Protein AF-A0A7J5ZHB3-F1 (afdb_monomer_lite)

pLDDT: mean 71.74, std 16.62, range [41.69, 96.12]

Structure (mmCIF, N/CA/C/O backbone):
data_AF-A0A7J5ZHB3-F1
#
_entry.id   AF-A0A7J5ZHB3-F1
#
loop_
_atom_site.group_PDB
_atom_site.id
_atom_site.type_symbol
_atom_site.label_atom_id
_atom_site.label_alt_id
_atom_site.label_comp_id
_atom_site.label_asym_id
_atom_site.label_entity_id
_atom_site.label_seq_id
_atom_site.pdbx_PDB_ins_code
_atom_site.Cartn_x
_atom_site.Cartn_y
_atom_site.Cartn_z
_atom_site.occupancy
_atom_site.B_iso_or_equiv
_atom_site.auth_seq_id
_atom_site.auth_comp_id
_atom_site.auth_asym_id
_atom_site.auth_atom_id
_atom_site.pdbx_PDB_model_num
ATOM 1 N N . MET A 1 1 ? -23.071 8.11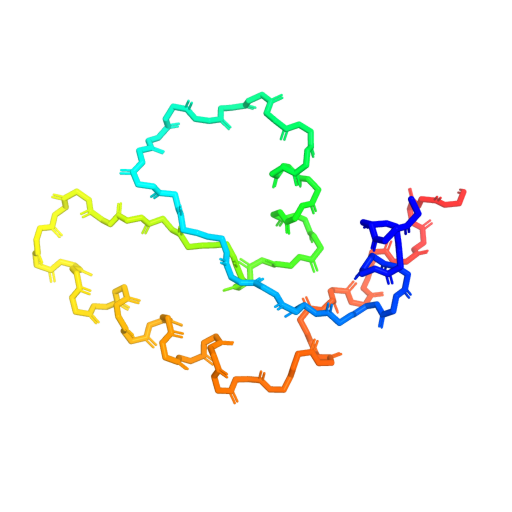5 3.122 1.00 46.97 1 MET A N 1
ATOM 2 C CA . MET A 1 1 ? -23.101 7.561 4.497 1.00 46.97 1 MET A CA 1
ATOM 3 C C . MET A 1 1 ? -22.181 6.350 4.676 1.00 46.97 1 MET A C 1
ATOM 5 O O . MET A 1 1 ? -21.357 6.398 5.574 1.00 46.97 1 MET A O 1
ATOM 9 N N . VAL A 1 2 ? -22.214 5.313 3.823 1.00 47.22 2 VAL A N 1
ATOM 10 C CA . VAL A 1 2 ? -21.331 4.122 3.975 1.00 47.22 2 VAL A CA 1
ATOM 11 C C . VAL A 1 2 ? -19.829 4.457 3.904 1.00 47.22 2 VAL A C 1
ATOM 13 O O . VAL A 1 2 ? -19.044 3.938 4.687 1.00 47.22 2 VAL A O 1
ATOM 16 N N . GLN A 1 3 ? -19.423 5.392 3.036 1.00 49.94 3 GLN A N 1
ATOM 17 C CA . GLN A 1 3 ? -18.017 5.822 2.948 1.00 49.94 3 GLN A CA 1
ATOM 18 C C . GLN A 1 3 ? -17.526 6.620 4.172 1.00 49.94 3 GLN A C 1
ATOM 20 O O . GLN A 1 3 ? -16.330 6.620 4.435 1.00 49.94 3 GLN A O 1
ATOM 25 N N . GLN A 1 4 ? -18.425 7.278 4.919 1.00 52.50 4 GLN A N 1
ATOM 26 C CA . GLN A 1 4 ? -18.083 7.975 6.169 1.00 52.50 4 GLN A CA 1
ATOM 27 C C . GLN A 1 4 ? -17.960 6.997 7.341 1.00 52.50 4 GLN A C 1
ATOM 29 O O . GLN A 1 4 ? -17.068 7.156 8.160 1.00 52.50 4 GLN A O 1
ATOM 34 N N . ARG A 1 5 ? -18.780 5.939 7.372 1.00 46.59 5 ARG A N 1
ATOM 35 C CA . ARG A 1 5 ? -18.720 4.885 8.400 1.00 46.59 5 ARG A CA 1
ATOM 36 C C . ARG A 1 5 ? -17.378 4.149 8.436 1.00 46.59 5 ARG A C 1
ATOM 38 O O . ARG A 1 5 ? -16.852 3.909 9.510 1.00 46.59 5 ARG A O 1
ATOM 45 N N . LEU A 1 6 ? -16.786 3.888 7.268 1.00 52.28 6 LEU A N 1
ATOM 46 C CA . LEU A 1 6 ? -15.450 3.283 7.150 1.00 52.28 6 LEU A CA 1
ATOM 47 C C . LEU A 1 6 ? -14.312 4.185 7.664 1.00 52.28 6 LEU A C 1
ATOM 49 O O . LEU A 1 6 ? -13.265 3.680 8.051 1.00 52.28 6 LEU A O 1
ATOM 53 N N . LEU A 1 7 ? -14.503 5.509 7.649 1.00 54.34 7 LEU A N 1
ATOM 54 C CA . LEU A 1 7 ? -13.560 6.479 8.221 1.00 54.34 7 LEU A CA 1
ATOM 55 C C . LEU A 1 7 ? -13.792 6.672 9.732 1.00 54.34 7 LEU A C 1
ATOM 57 O O . LEU A 1 7 ? -12.828 6.823 10.477 1.00 54.34 7 LEU A O 1
ATOM 61 N N . ASP A 1 8 ? -15.047 6.634 10.187 1.00 51.44 8 ASP A N 1
ATOM 62 C CA . ASP A 1 8 ? -15.419 6.759 11.606 1.00 51.44 8 ASP A CA 1
ATOM 63 C C . ASP A 1 8 ? -14.998 5.541 12.440 1.00 51.44 8 ASP A C 1
ATOM 65 O O . ASP A 1 8 ? -14.554 5.688 13.576 1.00 51.44 8 ASP A O 1
ATOM 69 N N . GLU A 1 9 ? -15.109 4.331 11.887 1.00 54.53 9 GLU A N 1
ATOM 70 C CA . GLU A 1 9 ? -14.808 3.093 12.620 1.00 54.53 9 GLU A CA 1
ATOM 71 C C . GLU A 1 9 ? -13.299 2.824 12.753 1.00 54.53 9 GLU A C 1
ATOM 73 O O . GLU A 1 9 ? -12.910 1.895 13.455 1.00 54.53 9 GLU A O 1
ATOM 78 N N . LYS A 1 10 ? -12.434 3.641 12.126 1.00 57.12 10 LYS A N 1
ATOM 79 C CA . LYS A 1 10 ? -10.968 3.456 12.080 1.00 57.12 10 LYS A CA 1
ATOM 80 C C . LYS A 1 10 ? -10.525 2.071 11.574 1.00 57.12 10 LYS A C 1
ATOM 82 O O . LYS A 1 10 ? -9.403 1.645 11.838 1.00 57.12 10 LYS A O 1
ATOM 87 N N . VAL A 1 11 ? -11.395 1.364 10.848 1.00 58.69 11 VAL A N 1
ATOM 88 C CA . VAL A 1 11 ? -11.124 0.029 10.308 1.00 58.69 11 VAL A CA 1
ATOM 89 C C . VAL A 1 11 ? -10.835 0.140 8.821 1.00 58.69 11 VAL A C 1
ATOM 91 O O . VAL A 1 11 ? -11.687 0.507 8.010 1.00 58.69 11 VAL A O 1
ATOM 94 N N . ASP A 1 12 ? -9.617 -0.231 8.453 1.00 61.72 12 ASP A N 1
ATOM 95 C CA . ASP A 1 12 ? -9.155 -0.212 7.074 1.00 61.72 12 ASP A CA 1
ATOM 96 C C . ASP A 1 12 ? -9.713 -1.409 6.275 1.00 61.72 12 ASP A C 1
ATOM 98 O O . ASP A 1 12 ? -9.038 -2.393 6.012 1.00 61.72 12 ASP A O 1
ATOM 102 N N . ALA A 1 13 ? -10.992 -1.368 5.891 1.00 68.38 13 ALA A N 1
ATOM 103 C CA . ALA A 1 13 ? -11.669 -2.524 5.278 1.00 68.38 13 ALA A CA 1
ATOM 104 C C . ALA A 1 13 ? -11.292 -2.811 3.805 1.00 68.38 13 ALA A C 1
ATOM 106 O O . ALA A 1 13 ? -11.876 -3.695 3.179 1.00 68.38 13 ALA A O 1
ATOM 107 N N . ALA A 1 14 ? -10.378 -2.042 3.206 1.00 76.25 14 ALA A N 1
ATOM 108 C CA . ALA A 1 14 ? -9.999 -2.213 1.804 1.00 76.25 14 ALA A CA 1
ATOM 109 C C . ALA A 1 14 ? -8.553 -1.789 1.548 1.00 76.25 14 ALA A C 1
ATOM 111 O O . ALA A 1 14 ? -8.095 -0.800 2.116 1.00 76.25 14 ALA A O 1
ATOM 112 N N . ILE A 1 15 ? -7.888 -2.463 0.607 1.00 81.81 15 ILE A N 1
ATOM 113 C CA . ILE A 1 15 ? -6.552 -2.112 0.108 1.00 81.81 15 ILE A CA 1
ATOM 114 C C . ILE A 1 15 ? -6.691 -1.459 -1.267 1.00 81.81 15 ILE A C 1
ATOM 116 O O . ILE A 1 15 ? -7.370 -1.980 -2.151 1.00 81.81 15 ILE A O 1
ATOM 120 N N . LEU A 1 16 ? -6.035 -0.319 -1.457 1.00 84.00 16 LEU A N 1
ATOM 121 C CA . LEU A 1 16 ? -6.020 0.435 -2.701 1.00 84.00 16 LEU A CA 1
ATOM 122 C C . LEU A 1 16 ? -4.711 0.196 -3.456 1.00 84.00 16 LEU A C 1
ATOM 124 O O . LEU A 1 16 ? -3.637 0.537 -2.964 1.00 84.00 16 LEU A O 1
ATOM 128 N N . VAL A 1 17 ? -4.813 -0.342 -4.673 1.00 89.19 17 VAL A N 1
ATOM 129 C CA . VAL A 1 17 ? -3.665 -0.583 -5.558 1.00 89.19 17 VAL A CA 1
ATOM 130 C C . VAL A 1 17 ? -3.623 0.473 -6.662 1.00 89.19 17 VAL A C 1
ATOM 132 O O . VAL A 1 17 ? -4.548 0.586 -7.463 1.00 89.19 17 VAL A O 1
ATOM 135 N N . LEU A 1 18 ? -2.536 1.242 -6.717 1.00 88.12 18 LEU A N 1
ATOM 136 C CA . LEU A 1 18 ? -2.271 2.236 -7.757 1.00 88.12 18 LEU A CA 1
ATOM 137 C C . LEU A 1 18 ? -1.478 1.585 -8.890 1.00 88.12 18 LEU A C 1
ATOM 139 O O . LEU A 1 18 ? -0.293 1.309 -8.730 1.00 88.12 18 LEU A O 1
ATOM 143 N N . LEU A 1 19 ? -2.126 1.339 -10.027 1.00 88.50 19 LEU A N 1
ATOM 144 C CA . LEU A 1 19 ? -1.478 0.717 -11.189 1.00 88.50 19 LEU A CA 1
ATOM 145 C C . LEU A 1 19 ? -0.627 1.697 -12.010 1.00 88.50 19 LEU A C 1
ATOM 147 O O . LEU A 1 19 ? 0.283 1.269 -12.713 1.00 88.50 19 LEU A O 1
ATOM 151 N N . ASP A 1 20 ? -0.899 2.997 -11.895 1.00 82.62 20 ASP A N 1
ATOM 152 C CA . ASP A 1 20 ? -0.151 4.056 -12.571 1.00 82.62 20 ASP A CA 1
ATOM 153 C C . ASP A 1 20 ? 0.046 5.265 -11.639 1.00 82.62 20 ASP A C 1
ATOM 155 O O . ASP A 1 20 ? -0.672 5.443 -10.651 1.00 82.62 20 ASP A O 1
ATOM 159 N N . GLU A 1 21 ? 1.028 6.108 -11.945 1.00 69.50 21 GLU A N 1
ATOM 160 C CA . GLU A 1 21 ? 1.424 7.275 -11.147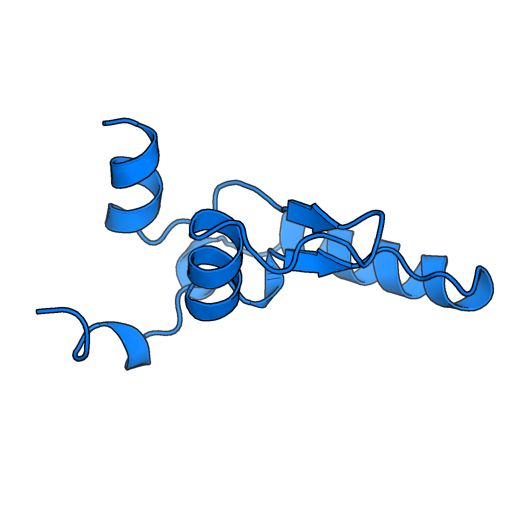 1.00 69.50 21 GLU A CA 1
ATOM 161 C C . GLU A 1 21 ? 0.457 8.465 -11.306 1.00 69.50 21 GLU A C 1
ATOM 163 O O . GLU A 1 21 ? 0.480 9.403 -10.506 1.00 69.50 21 GLU A O 1
ATOM 168 N N . MET A 1 22 ? -0.438 8.432 -12.299 1.00 63.19 22 MET A N 1
ATOM 169 C CA . MET A 1 22 ? -1.291 9.563 -12.683 1.00 63.19 22 MET A CA 1
ATOM 170 C C . MET A 1 22 ? -2.577 9.717 -11.848 1.00 63.19 22 MET A C 1
ATOM 172 O O . MET A 1 22 ? -3.650 9.974 -12.388 1.00 63.19 22 MET A O 1
ATOM 176 N N . PHE A 1 23 ? -2.486 9.651 -10.515 1.00 65.50 23 PHE A N 1
ATOM 177 C CA . PHE A 1 23 ? -3.625 9.962 -9.628 1.00 65.50 23 PHE A CA 1
ATOM 178 C C . PHE A 1 23 ? -3.380 11.111 -8.630 1.00 65.50 23 PHE A C 1
ATOM 180 O O . PHE A 1 23 ? -3.666 10.966 -7.441 1.00 65.50 23 PHE A O 1
ATOM 187 N N . PRO A 1 24 ? -2.887 12.295 -9.044 1.00 61.22 24 PRO A N 1
ATOM 188 C CA . PRO A 1 24 ? -2.501 13.329 -8.081 1.00 61.22 24 PRO A CA 1
ATOM 189 C C . PRO A 1 24 ? -3.672 14.039 -7.368 1.00 61.22 24 PRO A C 1
ATOM 191 O O . PRO A 1 24 ? -3.447 14.680 -6.341 1.00 61.22 24 PRO A O 1
ATOM 194 N N . LYS A 1 25 ? -4.919 13.955 -7.866 1.00 65.12 25 LYS A N 1
ATOM 195 C CA . LYS A 1 25 ? -5.988 14.908 -7.477 1.00 65.12 25 LYS A CA 1
ATOM 196 C C . LYS A 1 25 ? -7.248 14.319 -6.836 1.00 65.12 25 LYS A C 1
ATOM 198 O O . LYS A 1 25 ? -8.188 15.062 -6.558 1.00 65.12 25 LYS A O 1
ATOM 203 N N . LEU A 1 26 ? -7.294 13.019 -6.55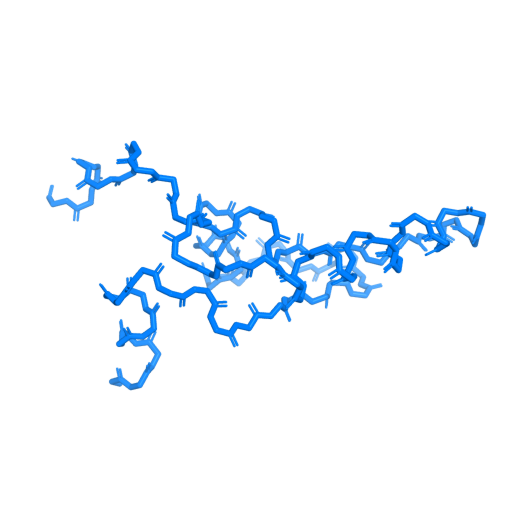0 1.00 74.75 26 LEU A N 1
ATOM 204 C CA . LEU A 1 26 ? -8.443 12.449 -5.844 1.00 74.75 26 LEU A CA 1
ATOM 205 C C . LEU A 1 26 ? -8.311 12.730 -4.343 1.00 74.75 26 LEU A C 1
ATOM 207 O O . LEU A 1 26 ? -7.481 12.123 -3.667 1.00 74.75 26 LEU A O 1
ATOM 211 N N . LYS A 1 27 ? -9.151 13.634 -3.815 1.00 74.94 27 LYS A N 1
ATOM 212 C CA . LYS A 1 27 ? -9.215 13.970 -2.376 1.00 74.94 27 LYS A CA 1
ATOM 213 C C . LYS A 1 27 ? -9.289 12.716 -1.494 1.00 74.94 27 LYS A C 1
ATOM 215 O O . LYS A 1 27 ? -8.630 12.640 -0.465 1.00 74.94 27 LYS A O 1
ATOM 220 N N . TYR A 1 28 ? -10.019 11.700 -1.953 1.00 75.31 28 TYR A N 1
ATOM 221 C CA . TYR A 1 28 ? -10.126 10.402 -1.289 1.00 75.31 28 TYR A CA 1
ATOM 222 C C . TYR A 1 28 ? -8.786 9.658 -1.164 1.00 75.31 28 TYR A C 1
ATOM 224 O O . TYR A 1 28 ? -8.465 9.135 -0.100 1.00 75.31 28 TYR A O 1
ATOM 232 N N . LEU A 1 29 ? -7.970 9.647 -2.223 1.00 76.69 29 LEU A N 1
ATOM 233 C CA . LEU A 1 29 ? -6.654 9.006 -2.200 1.00 76.69 29 LEU A CA 1
ATOM 234 C C . LEU A 1 29 ? -5.708 9.718 -1.228 1.00 76.69 29 LEU A C 1
ATOM 236 O O . LEU A 1 29 ? -4.967 9.063 -0.500 1.00 76.69 29 LEU A O 1
ATOM 240 N N . GLN A 1 30 ? -5.734 11.053 -1.205 1.00 79.06 30 GLN A N 1
ATOM 241 C CA . GLN A 1 30 ? -4.922 11.842 -0.275 1.00 79.06 30 GLN A CA 1
ATOM 242 C C . GLN A 1 30 ? -5.313 11.571 1.180 1.00 79.06 30 GLN A C 1
ATOM 244 O O . GLN A 1 30 ? -4.438 11.423 2.030 1.00 79.06 30 GLN A O 1
ATOM 249 N N . LEU A 1 31 ? -6.616 11.462 1.446 1.00 76.38 31 LEU A N 1
ATOM 250 C CA . LEU A 1 31 ? -7.149 11.129 2.761 1.00 76.38 31 LEU A CA 1
ATOM 251 C C . LEU A 1 31 ? -6.689 9.734 3.209 1.00 76.38 31 LEU A C 1
ATOM 253 O O . LEU A 1 31 ? -6.103 9.599 4.280 1.00 76.38 31 LEU A O 1
ATOM 257 N N . ARG A 1 32 ? -6.841 8.713 2.355 1.00 75.75 32 ARG A N 1
ATOM 258 C CA . ARG A 1 32 ? -6.370 7.352 2.655 1.00 75.75 32 ARG A CA 1
ATOM 259 C C . ARG A 1 32 ? -4.863 7.267 2.859 1.00 75.75 32 ARG A C 1
ATOM 261 O O . ARG A 1 32 ? -4.424 6.661 3.821 1.00 75.75 32 ARG A O 1
ATOM 268 N N . LYS A 1 33 ? -4.052 7.938 2.036 1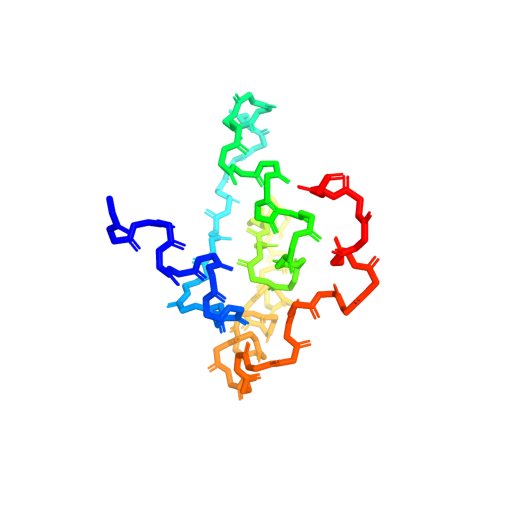.00 76.88 33 LYS A N 1
ATOM 269 C CA . LYS A 1 33 ? -2.593 7.980 2.251 1.00 76.88 33 LYS A CA 1
ATOM 270 C C . LYS A 1 33 ? -2.201 8.560 3.614 1.00 76.88 33 LYS A C 1
ATOM 272 O O . LYS A 1 33 ? -1.125 8.238 4.104 1.00 76.88 33 LYS A O 1
ATOM 277 N N . ARG A 1 34 ? -3.019 9.440 4.202 1.00 75.50 34 ARG A N 1
ATOM 278 C CA . ARG A 1 34 ? -2.754 10.014 5.530 1.00 75.50 34 ARG A CA 1
ATOM 279 C C . ARG A 1 34 ? -3.190 9.092 6.660 1.00 75.50 34 ARG A C 1
ATOM 281 O O . ARG A 1 34 ? -2.440 8.952 7.617 1.00 75.50 34 ARG A O 1
ATOM 288 N N . LEU A 1 35 ? -4.374 8.502 6.541 1.00 70.00 35 LEU A N 1
ATOM 289 C CA . LEU A 1 35 ? -5.009 7.736 7.615 1.00 70.00 35 LEU A CA 1
ATOM 290 C C . LEU A 1 35 ? -4.589 6.264 7.638 1.00 70.00 35 LEU A C 1
ATOM 292 O O . LEU A 1 35 ? -4.597 5.650 8.691 1.00 70.00 35 LEU A O 1
ATOM 296 N N . CYS A 1 36 ? -4.215 5.732 6.478 1.00 71.81 36 CYS A N 1
ATOM 297 C CA . CYS A 1 36 ? -4.236 4.313 6.155 1.00 71.81 36 CYS A CA 1
ATOM 298 C C . CYS A 1 36 ? -3.009 3.962 5.286 1.00 71.81 36 CYS A C 1
ATOM 300 O O . CYS A 1 36 ? -3.128 3.473 4.161 1.00 71.81 36 CYS A O 1
ATOM 302 N N . LYS A 1 37 ? -1.804 4.334 5.746 1.00 69.44 37 LYS A N 1
ATOM 303 C CA . LYS A 1 37 ? -0.576 4.341 4.920 1.00 69.44 37 LYS A CA 1
ATOM 304 C C . LYS A 1 37 ? -0.254 2.976 4.306 1.00 69.44 37 LYS A C 1
ATOM 306 O O . LYS A 1 37 ? 0.120 2.929 3.135 1.00 69.44 37 LYS A O 1
ATOM 311 N N . ASP A 1 38 ? -0.437 1.889 5.053 1.00 74.25 38 ASP A N 1
ATOM 312 C CA . ASP A 1 38 ? -0.061 0.548 4.585 1.00 74.25 38 ASP A CA 1
ATOM 313 C C . ASP A 1 38 ? -1.126 -0.116 3.699 1.00 74.25 38 ASP A C 1
ATOM 315 O O . ASP A 1 38 ? -0.821 -1.078 2.993 1.00 74.25 38 ASP A O 1
ATOM 319 N N . SER A 1 39 ? -2.353 0.416 3.659 1.00 78.06 39 SER A N 1
ATOM 320 C CA . SER A 1 39 ? -3.407 -0.068 2.757 1.00 78.06 39 SER A CA 1
ATOM 321 C C . SER A 1 39 ? -3.406 0.632 1.396 1.00 78.06 39 SER A C 1
ATOM 323 O O . SER A 1 39 ? -4.257 0.341 0.556 1.00 78.06 39 SER A O 1
ATOM 325 N N . VAL A 1 40 ? -2.445 1.526 1.128 1.00 84.56 40 VAL A N 1
ATOM 326 C CA . VAL A 1 40 ? -2.239 2.134 -0.195 1.00 84.56 40 VAL A CA 1
ATOM 327 C C . VAL A 1 40 ? -0.930 1.629 -0.799 1.00 84.56 40 VAL A C 1
ATOM 329 O O . VAL A 1 40 ? 0.159 2.034 -0.399 1.00 84.56 40 VAL A O 1
ATOM 332 N N . LEU A 1 41 ? -1.030 0.770 -1.813 1.00 89.06 41 LEU A N 1
ATOM 333 C CA . LEU A 1 41 ? 0.114 0.145 -2.477 1.00 89.06 41 LEU A CA 1
ATOM 334 C C . LEU A 1 41 ? 0.249 0.641 -3.917 1.00 89.06 41 LEU A C 1
ATOM 336 O O . LEU A 1 41 ? -0.730 0.699 -4.654 1.00 89.06 41 LEU A O 1
ATOM 340 N N . SER A 1 42 ? 1.471 0.945 -4.351 1.00 90.06 42 SER A N 1
ATOM 341 C CA . SER A 1 42 ? 1.761 1.270 -5.753 1.00 90.06 42 SER A CA 1
ATOM 342 C C . SER A 1 42 ? 2.315 0.057 -6.488 1.00 90.06 42 SER A C 1
ATOM 344 O O . SER A 1 42 ? 3.218 -0.617 -5.987 1.00 90.06 42 SER A O 1
ATOM 346 N N . TRP A 1 43 ? 1.809 -0.194 -7.691 1.00 92.25 43 TRP A N 1
ATOM 347 C CA . TRP A 1 43 ? 2.323 -1.233 -8.567 1.00 92.25 43 TRP A CA 1
ATOM 348 C C . TRP A 1 43 ? 3.716 -0.850 -9.084 1.00 92.25 43 TRP A C 1
ATOM 350 O O . TRP A 1 43 ? 3.897 0.241 -9.634 1.00 92.25 43 TRP A O 1
ATOM 360 N N . PRO A 1 44 ? 4.731 -1.711 -8.911 1.00 93.12 44 PRO A N 1
ATOM 361 C CA . PRO A 1 44 ? 6.078 -1.385 -9.339 1.00 93.12 44 PRO A CA 1
ATOM 362 C C . PRO A 1 44 ? 6.215 -1.505 -10.861 1.00 93.12 44 PRO A C 1
ATOM 364 O O . PRO A 1 44 ? 5.924 -2.548 -11.445 1.00 93.12 44 PRO A O 1
ATOM 367 N N . ARG A 1 45 ? 6.772 -0.467 -11.499 1.00 91.56 45 ARG A N 1
ATOM 368 C CA . ARG A 1 45 ? 7.154 -0.508 -12.925 1.00 91.56 45 ARG A CA 1
ATOM 369 C C . ARG A 1 45 ? 8.262 -1.521 -13.213 1.00 91.56 45 ARG A C 1
ATOM 371 O O . ARG A 1 45 ? 8.310 -2.086 -14.297 1.00 91.56 45 ARG A O 1
ATOM 378 N N . ASN A 1 46 ? 9.154 -1.750 -12.247 1.00 93.88 46 ASN A N 1
ATOM 379 C CA . ASN A 1 46 ? 10.219 -2.741 -12.359 1.00 93.88 46 ASN A CA 1
ATOM 380 C C . ASN A 1 46 ? 9.669 -4.149 -12.045 1.00 93.88 46 ASN A C 1
ATOM 382 O O . ASN A 1 46 ? 9.315 -4.398 -10.888 1.00 93.88 46 ASN A O 1
ATOM 386 N N . PRO A 1 47 ? 9.671 -5.097 -13.003 1.00 94.19 47 PRO A N 1
ATOM 387 C CA . PRO A 1 47 ? 9.174 -6.455 -12.775 1.00 94.19 47 PRO A CA 1
ATOM 388 C C . PRO A 1 47 ? 9.877 -7.178 -11.622 1.00 94.19 47 PRO A C 1
ATOM 390 O O . PRO A 1 47 ? 9.249 -7.929 -10.881 1.00 94.19 47 PRO A O 1
ATOM 393 N N . ARG A 1 48 ? 11.166 -6.894 -11.389 1.00 95.88 48 ARG A N 1
ATOM 394 C CA . ARG A 1 48 ? 11.939 -7.496 -10.287 1.00 95.88 48 ARG A CA 1
ATOM 395 C C . ARG A 1 48 ? 11.445 -7.075 -8.902 1.00 95.88 48 ARG A C 1
ATOM 397 O O . ARG A 1 48 ? 11.728 -7.761 -7.927 1.00 95.88 48 ARG A O 1
ATOM 404 N N . ALA A 1 49 ? 10.710 -5.968 -8.805 1.00 94.00 49 ALA A N 1
ATOM 405 C CA . ALA A 1 49 ? 10.120 -5.489 -7.558 1.00 94.00 49 ALA A CA 1
ATOM 406 C C . ALA A 1 49 ? 8.682 -6.003 -7.329 1.00 94.00 49 ALA A C 1
ATOM 408 O O . ALA A 1 49 ? 8.142 -5.821 -6.238 1.00 94.00 49 ALA A O 1
ATOM 409 N N . GLN A 1 50 ? 8.060 -6.682 -8.301 1.00 95.06 50 GLN A N 1
ATOM 410 C CA . GLN A 1 50 ? 6.711 -7.249 -8.149 1.00 95.06 50 GLN A CA 1
ATOM 411 C C . GLN A 1 50 ? 6.597 -8.293 -7.022 1.00 95.06 50 GLN A C 1
ATOM 413 O O . GLN A 1 50 ? 5.605 -8.254 -6.295 1.00 95.06 50 GLN A O 1
ATOM 418 N N . PRO A 1 51 ? 7.585 -9.179 -6.772 1.00 96.12 51 PRO A N 1
ATOM 419 C CA . PRO A 1 51 ? 7.518 -10.091 -5.627 1.00 96.12 51 PRO A CA 1
ATOM 420 C C . PRO A 1 51 ? 7.404 -9.357 -4.283 1.00 96.12 51 PRO A C 1
ATOM 422 O O . PRO A 1 51 ? 6.657 -9.783 -3.401 1.00 96.12 51 PRO A O 1
ATOM 425 N N . LEU A 1 52 ? 8.089 -8.215 -4.142 1.00 93.56 52 LEU A N 1
ATOM 426 C CA . LEU A 1 52 ? 7.992 -7.374 -2.949 1.00 93.56 52 LEU A CA 1
ATOM 427 C C . LEU A 1 52 ? 6.600 -6.745 -2.818 1.00 93.56 52 LEU A C 1
ATOM 429 O O . LEU A 1 52 ? 6.061 -6.704 -1.713 1.00 93.56 52 LEU A O 1
ATOM 433 N N . PHE A 1 53 ? 6.005 -6.296 -3.927 1.00 94.19 53 PHE A N 1
ATOM 434 C CA . PHE A 1 53 ? 4.622 -5.814 -3.942 1.00 94.19 53 PHE A CA 1
ATOM 435 C C . PHE A 1 53 ? 3.657 -6.881 -3.411 1.00 94.19 53 PHE A C 1
ATOM 437 O O . PHE A 1 53 ? 2.899 -6.611 -2.482 1.00 94.19 53 PHE A O 1
ATOM 444 N N . TRP A 1 54 ? 3.740 -8.113 -3.920 1.00 94.25 54 TRP A N 1
ATOM 445 C CA . TRP A 1 54 ? 2.875 -9.208 -3.471 1.00 94.25 54 TRP A CA 1
ATOM 446 C C . TRP A 1 54 ? 3.103 -9.588 -2.009 1.00 94.25 54 TRP A C 1
ATOM 448 O O . TRP A 1 54 ? 2.161 -9.977 -1.319 1.00 94.25 54 TRP A O 1
ATOM 458 N N . ASN A 1 55 ? 4.334 -9.466 -1.509 1.00 93.12 55 ASN A N 1
ATOM 459 C CA . ASN A 1 55 ? 4.607 -9.658 -0.089 1.00 93.12 55 ASN A CA 1
ATOM 460 C C . ASN A 1 55 ? 3.916 -8.585 0.765 1.00 93.12 55 ASN A C 1
ATOM 462 O O . ASN A 1 55 ? 3.241 -8.915 1.735 1.00 93.12 55 ASN A O 1
ATOM 466 N N . ARG A 1 56 ? 4.016 -7.309 0.369 1.00 89.69 56 ARG A N 1
ATOM 467 C CA . ARG A 1 56 ? 3.321 -6.197 1.042 1.00 89.69 56 ARG A CA 1
ATOM 468 C C . ARG A 1 56 ? 1.807 -6.358 1.003 1.00 89.69 56 ARG A C 1
ATOM 470 O O . ARG A 1 56 ? 1.159 -6.151 2.019 1.00 89.69 56 ARG A O 1
ATOM 477 N N . MET 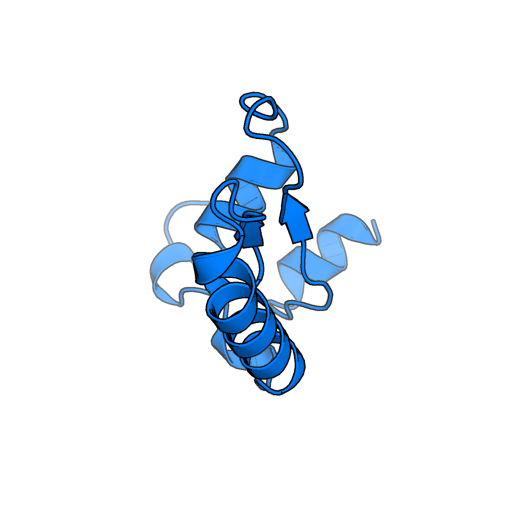A 1 57 ? 1.263 -6.802 -0.127 1.00 90.06 57 MET A N 1
ATOM 478 C CA . MET A 1 57 ? -0.165 -7.072 -0.265 1.00 90.06 57 MET A CA 1
ATOM 479 C C . MET A 1 57 ? -0.636 -8.174 0.687 1.00 90.06 57 MET A C 1
ATOM 481 O O . MET A 1 57 ? -1.649 -8.001 1.355 1.00 90.06 57 MET A O 1
ATOM 485 N N . ARG A 1 58 ? 0.112 -9.279 0.805 1.00 90.06 58 ARG A N 1
ATOM 486 C CA . ARG A 1 58 ? -0.202 -10.333 1.781 1.00 90.06 58 ARG A CA 1
ATOM 487 C C . ARG A 1 58 ? -0.142 -9.818 3.215 1.00 90.06 58 ARG A C 1
ATOM 489 O O . ARG A 1 58 ? -1.050 -10.099 3.979 1.00 90.06 58 ARG A O 1
ATOM 496 N N . MET A 1 59 ? 0.879 -9.035 3.565 1.00 86.50 59 MET A N 1
ATOM 497 C CA . MET A 1 59 ? 0.982 -8.454 4.909 1.00 86.50 59 MET A CA 1
ATOM 498 C C . MET A 1 59 ? -0.204 -7.540 5.234 1.00 86.50 59 MET A C 1
ATOM 500 O O . MET A 1 59 ? -0.771 -7.671 6.311 1.00 86.50 59 MET A O 1
ATOM 504 N N . ALA A 1 60 ? -0.609 -6.678 4.298 1.00 82.00 60 ALA 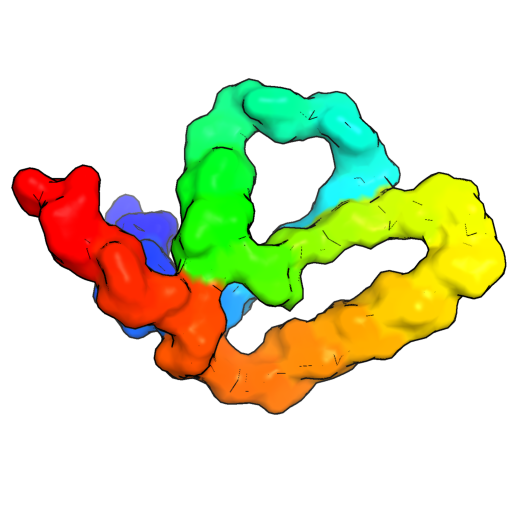A N 1
ATOM 505 C CA . ALA A 1 60 ? -1.747 -5.777 4.480 1.00 82.00 60 ALA A CA 1
ATOM 506 C C . ALA A 1 60 ? -3.097 -6.518 4.556 1.00 82.00 60 ALA A C 1
ATOM 508 O O . ALA A 1 60 ? -3.998 -6.076 5.255 1.00 82.00 60 ALA A O 1
ATOM 509 N N . LEU A 1 61 ? -3.247 -7.657 3.866 1.00 81.88 61 LEU A N 1
ATOM 510 C CA . LEU A 1 61 ? -4.448 -8.500 3.972 1.00 81.88 61 LEU A CA 1
ATOM 511 C C . LEU A 1 61 ? -4.497 -9.300 5.280 1.00 81.88 61 LEU A C 1
ATOM 513 O O . LEU A 1 61 ? -5.582 -9.600 5.769 1.00 81.88 61 LEU A O 1
ATOM 517 N N . SER A 1 62 ? -3.335 -9.671 5.816 1.00 80.62 62 SER A N 1
ATOM 518 C CA . SER A 1 62 ? -3.219 -10.455 7.049 1.00 80.62 62 SER A CA 1
ATOM 519 C C . SER A 1 62 ? -3.167 -9.600 8.318 1.00 80.62 62 SER A C 1
ATOM 521 O O . SER A 1 62 ? -3.246 -10.154 9.412 1.00 80.62 62 SER A O 1
ATOM 523 N N . SER A 1 63 ? -2.973 -8.283 8.209 1.00 70.38 63 SER A N 1
ATOM 524 C CA . SER A 1 63 ? -2.940 -7.392 9.368 1.00 70.38 63 SER A CA 1
ATOM 525 C C . SER A 1 63 ? -4.345 -7.137 9.903 1.00 70.38 63 SER A C 1
ATOM 527 O O . SER A 1 63 ? -5.228 -6.741 9.147 1.00 70.38 63 SER A O 1
ATOM 529 N N . ASP A 1 64 ? -4.539 -7.290 11.216 1.00 61.31 64 ASP A N 1
ATOM 530 C CA . ASP A 1 64 ? -5.760 -6.830 11.877 1.00 61.31 64 ASP A CA 1
ATOM 531 C C . ASP A 1 64 ? -5.904 -5.315 11.678 1.00 61.31 64 ASP A C 1
ATOM 533 O O . ASP A 1 64 ? -5.144 -4.510 12.226 1.00 61.31 64 ASP A O 1
ATOM 537 N N . ASN A 1 65 ? -6.908 -4.935 10.885 1.00 55.53 65 ASN A N 1
ATOM 538 C CA . ASN A 1 65 ? -7.162 -3.574 10.400 1.00 55.53 65 ASN A CA 1
ATOM 539 C C . ASN A 1 65 ? -7.372 -2.519 11.506 1.00 55.53 65 ASN A C 1
ATOM 541 O O . ASN A 1 65 ? -7.454 -1.332 11.202 1.00 55.53 65 ASN A O 1
ATOM 545 N N . LEU A 1 66 ? -7.444 -2.927 12.780 1.00 52.81 66 LEU A N 1
ATOM 546 C CA . LEU A 1 66 ? -7.602 -2.043 13.939 1.00 52.81 66 LEU A CA 1
ATOM 547 C C . LEU A 1 66 ? -6.382 -1.146 14.218 1.00 52.81 66 LEU A C 1
ATOM 549 O O . LEU A 1 66 ? -6.518 -0.158 14.935 1.00 52.81 66 LEU A O 1
ATOM 553 N N . LYS A 1 67 ? -5.185 -1.488 13.717 1.00 54.00 67 LYS A N 1
ATOM 554 C CA . LYS A 1 67 ? -3.928 -0.782 14.059 1.00 54.00 67 LYS A CA 1
ATOM 555 C C . LYS A 1 67 ? -3.374 0.125 12.958 1.00 54.00 67 LYS A C 1
ATOM 557 O O . LYS A 1 67 ? -2.331 0.737 13.160 1.00 54.00 67 LYS A O 1
ATOM 562 N N . LEU A 1 68 ? -4.039 0.199 11.806 1.00 54.12 68 LEU A N 1
ATOM 563 C CA . LEU A 1 68 ? -3.555 0.951 10.642 1.00 54.12 68 LEU A CA 1
ATOM 564 C C . LEU A 1 68 ? -3.883 2.446 10.690 1.00 54.12 68 LEU A C 1
ATOM 566 O O . LEU A 1 68 ? -3.268 3.225 9.964 1.00 54.12 68 LEU A O 1
ATOM 570 N N . TYR A 1 69 ? -4.810 2.845 11.565 1.00 51.69 69 TYR A N 1
ATOM 571 C CA . TYR A 1 69 ? -5.088 4.248 11.835 1.00 51.69 69 TYR A CA 1
ATOM 572 C C . TYR A 1 69 ? -3.975 4.849 12.694 1.00 51.69 69 TYR A C 1
ATOM 574 O O . TYR A 1 69 ? -3.758 4.441 13.835 1.00 51.69 69 TYR A O 1
ATOM 582 N N . ASP A 1 70 ? -3.283 5.845 12.147 1.00 55.81 70 ASP A N 1
ATOM 583 C CA . ASP A 1 70 ? -2.270 6.617 12.866 1.00 55.81 70 ASP A CA 1
ATOM 584 C C . ASP A 1 70 ? -2.950 7.337 14.054 1.00 55.81 70 ASP A C 1
ATOM 586 O O . ASP A 1 70 ? -3.704 8.297 13.866 1.00 55.81 70 ASP A O 1
ATOM 590 N N . ASN A 1 71 ? -2.742 6.851 15.287 1.00 55.12 71 ASN A N 1
ATOM 591 C CA . ASN A 1 71 ? -3.393 7.389 16.495 1.00 55.12 71 ASN A CA 1
ATOM 592 C C . ASN A 1 71 ? -3.088 8.879 16.729 1.00 55.12 71 ASN A C 1
ATOM 594 O O . ASN A 1 71 ? -3.853 9.554 17.410 1.00 55.12 71 ASN A O 1
ATOM 598 N N . ASN A 1 72 ? -2.024 9.411 16.123 1.00 53.97 72 ASN A N 1
ATOM 599 C CA . ASN A 1 72 ? -1.650 10.821 16.219 1.00 53.97 72 ASN A CA 1
ATOM 600 C C . ASN A 1 72 ? -2.500 11.759 15.339 1.00 53.97 72 ASN A C 1
ATOM 602 O O . ASN A 1 72 ? -2.366 12.975 15.447 1.00 53.97 72 ASN A O 1
ATOM 606 N N . MET A 1 73 ? -3.357 11.241 14.452 1.00 51.75 73 MET A N 1
ATOM 607 C CA . MET A 1 73 ? -4.155 12.077 13.540 1.00 51.75 73 MET A CA 1
ATOM 608 C C . MET A 1 73 ? -5.494 12.550 14.127 1.00 51.75 73 MET A C 1
ATOM 610 O O . MET A 1 73 ? -6.159 13.374 13.499 1.00 51.75 73 MET A O 1
ATOM 614 N N . SER A 1 74 ? -5.902 12.086 15.315 1.00 47.97 74 SER A N 1
ATOM 615 C CA . SER A 1 74 ? -7.219 12.419 15.886 1.00 47.97 74 SER A CA 1
ATOM 616 C C . SER A 1 74 ? -7.378 13.858 16.392 1.00 47.97 74 SER A C 1
ATOM 618 O O . SER A 1 74 ? -8.508 14.258 16.641 1.00 47.97 74 SER A O 1
ATOM 620 N N . GLU A 1 75 ? -6.309 14.648 16.519 1.00 48.66 75 GLU A N 1
ATOM 621 C CA . GLU A 1 75 ? -6.396 16.012 17.081 1.00 48.66 75 GLU A CA 1
ATOM 622 C C . GLU A 1 75 ? -6.420 17.144 16.042 1.00 48.66 75 GLU A C 1
ATOM 624 O O . GLU A 1 75 ? -6.674 18.287 16.400 1.00 48.66 75 GLU A O 1
ATOM 629 N N . SER A 1 76 ? -6.180 16.869 14.755 1.00 43.84 76 SER A N 1
ATOM 630 C CA . SER A 1 76 ? -6.003 17.935 13.743 1.00 43.84 76 SER A CA 1
ATOM 631 C C . SER A 1 76 ? -7.203 18.169 12.816 1.00 43.84 76 SER A C 1
ATOM 633 O O . SER A 1 76 ? -7.105 18.953 11.874 1.00 43.84 76 SER A O 1
ATOM 635 N N . PHE A 1 77 ? -8.331 17.500 13.070 1.00 45.47 77 PHE A N 1
ATOM 636 C CA . PHE A 1 77 ? -9.541 17.587 12.241 1.00 45.47 77 PHE A CA 1
ATOM 637 C C . PHE A 1 77 ? -10.833 17.889 13.027 1.00 45.47 77 PHE A C 1
ATOM 639 O O . PHE A 1 77 ? -11.918 17.703 12.474 1.00 45.47 77 PHE A O 1
ATOM 646 N N . ILE A 1 78 ? -10.726 18.368 14.275 1.00 41.69 78 ILE A N 1
ATOM 647 C CA . ILE A 1 78 ? -11.832 19.030 14.995 1.00 41.69 78 ILE A CA 1
ATOM 648 C C . ILE A 1 78 ? -11.639 20.542 14.905 1.00 41.69 78 ILE A C 1
ATOM 650 O O . ILE A 1 78 ? -10.495 20.991 15.139 1.00 41.69 78 ILE A O 1
#

Radius of gyration: 13.62 Å; chains: 1; bounding box: 35×30×30 Å

Foldseek 3Di:
DVVVVCVVVLFPPAAAEAADPPDPDDPVVVVCCQFQVLSYYYDDPDPVCNVVSVVSVVVSVPDRRNPRGPPVPVPPPD

Organism: Dissostichus mawsoni (NCBI:txid36200)

InterPro domains:
  IPR000157 Toll/interleukin-1 receptor homology (TIR) domain [PS50104] (1-61)
  IPR035897 Toll/interleukin-1 receptor homology (TIR) domain superfamily [G3DSA:3.40.50.10140] (1-67)
  IPR035897 Toll/interleukin-1 receptor homology (TIR) domain superfamily [SSF52200] (2-64)

Sequence (78 aa):
MVQQRLLDEKVDAAILVLLDEMFPKLKYLQLRKRLCKDSVLSWPRNPRAQPLFWNRMRMALSSDNLKLYDNNMSESFI

Secondary structure (DSSP, 8-state):
-HHHHHHHT-----PEEESSS--TT-HHHHHHHHH-GGGEEEPPSSGGGHHHHHHHHHHHHHS-GGG-S-GGGTTS--